Protein AF-A0A1B8ZFY4-F1 (afdb_monomer)

Solvent-accessible surface area (backbone atoms only — not comparable to full-atom values): 7728 Å² total; per-residue (Å²): 136,55,73,70,54,49,54,51,50,51,56,47,41,45,71,70,37,68,61,52,30,51,48,49,49,54,15,51,53,22,46,51,45,28,54,53,43,53,55,56,58,74,64,68,66,96,61,55,74,69,54,48,52,45,59,67,27,48,39,36,20,23,42,24,27,17,48,23,38,47,42,40,72,41,37,44,70,77,67,74,48,94,69,56,70,67,59,38,46,55,48,16,40,51,53,33,50,53,50,51,51,50,47,45,54,52,40,33,79,73,7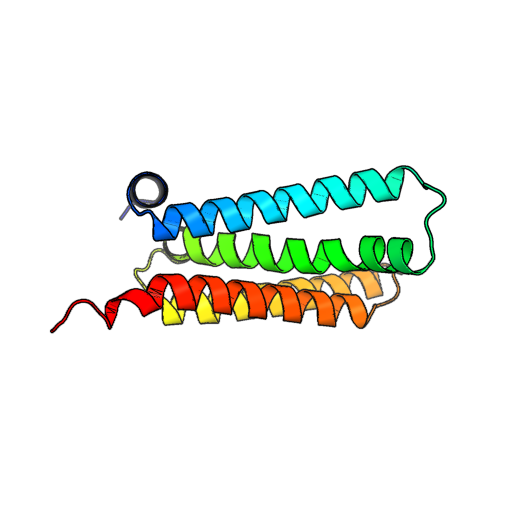3,42,83,76,55,70,60,38,55,50,26,24,51,50,18,34,51,53,46,50,49,53,54,48,54,65,67,53,67,76,72,80,82,80,127

Nearest PDB structures (foldseek):
  6w2y-assembly1_A  TM=4.203E-01  e=3.075E+00  Homo sapiens
  6h2f-assembly1_A  TM=3.129E-01  e=9.202E+00  Aeromonas hydrophila subsp. hydrophila AL09-71
  1i4d-assembly1_A  TM=1.869E-01  e=7.925E+00  Homo sapiens

Structure (mmCIF, N/CA/C/O backbone):
data_AF-A0A1B8ZFY4-F1
#
_entry.id   AF-A0A1B8ZFY4-F1
#
loop_
_atom_site.group_PDB
_atom_site.id
_atom_site.type_symbol
_atom_site.label_atom_id
_atom_site.label_alt_id
_atom_site.label_comp_id
_atom_site.label_asym_id
_atom_site.label_entity_id
_atom_site.label_seq_id
_atom_site.pdbx_PDB_ins_code
_atom_site.Cartn_x
_atom_site.Cartn_y
_atom_site.Cartn_z
_atom_site.occupancy
_atom_site.B_iso_or_equiv
_atom_site.auth_seq_id
_atom_site.auth_comp_id
_atom_site.auth_asym_id
_atom_site.auth_atom_id
_atom_site.pdbx_PDB_model_num
ATOM 1 N N . MET A 1 1 ? -25.325 -6.465 12.968 1.00 73.56 1 MET A N 1
ATOM 2 C CA . MET A 1 1 ? -25.014 -5.073 12.590 1.00 73.56 1 MET A CA 1
ATOM 3 C C . MET A 1 1 ? -25.312 -4.902 11.110 1.00 73.56 1 MET A C 1
ATOM 5 O O . MET A 1 1 ? -24.892 -5.738 10.313 1.00 73.56 1 MET A O 1
ATOM 9 N N . THR A 1 2 ? -26.095 -3.894 10.744 1.00 88.19 2 THR A N 1
ATOM 10 C CA . THR A 1 2 ? -26.447 -3.627 9.343 1.00 88.19 2 THR A CA 1
ATOM 11 C C . THR A 1 2 ? -25.284 -2.946 8.608 1.00 88.19 2 THR A C 1
ATOM 13 O O . THR A 1 2 ? -24.426 -2.310 9.219 1.00 88.19 2 THR A O 1
ATOM 16 N N . PHE A 1 3 ? -25.235 -3.049 7.276 1.00 88.25 3 PHE A N 1
ATOM 17 C CA . PHE A 1 3 ? -24.193 -2.397 6.463 1.00 88.25 3 PHE A CA 1
ATOM 18 C C . PHE A 1 3 ? -24.117 -0.878 6.713 1.00 88.25 3 PHE A C 1
ATOM 20 O O . PHE A 1 3 ? -23.033 -0.297 6.786 1.00 88.25 3 PHE A O 1
ATOM 27 N N . ASN A 1 4 ? -25.276 -0.237 6.887 1.00 91.31 4 ASN A N 1
ATOM 28 C CA . ASN A 1 4 ? -25.371 1.200 7.127 1.00 91.31 4 ASN A CA 1
ATOM 29 C C . ASN A 1 4 ? -24.832 1.607 8.506 1.00 91.31 4 ASN A C 1
ATOM 31 O O . ASN A 1 4 ? -24.268 2.694 8.625 1.00 91.31 4 ASN A O 1
ATOM 35 N N . GLU A 1 5 ? -24.972 0.753 9.522 1.00 90.88 5 GLU A N 1
ATOM 36 C CA . GLU A 1 5 ? -24.370 0.965 10.846 1.00 90.88 5 GLU A CA 1
ATOM 37 C C . GLU A 1 5 ? -22.842 0.906 10.769 1.00 90.88 5 GLU A C 1
ATOM 39 O O . GLU A 1 5 ? -22.190 1.875 11.151 1.00 90.88 5 GLU A O 1
ATOM 44 N N . ILE A 1 6 ? -22.277 -0.152 10.169 1.00 90.06 6 ILE A N 1
ATOM 45 C CA . ILE A 1 6 ? -20.816 -0.317 10.025 1.00 90.06 6 ILE A CA 1
ATOM 46 C C . ILE A 1 6 ? -20.213 0.862 9.252 1.00 90.06 6 ILE A C 1
ATOM 48 O O . ILE A 1 6 ? -19.180 1.418 9.619 1.00 90.06 6 ILE A O 1
ATOM 52 N N . LYS A 1 7 ? -20.882 1.298 8.178 1.00 91.50 7 LYS A N 1
ATOM 53 C CA . LYS A 1 7 ? -20.446 2.456 7.388 1.00 91.50 7 LYS A CA 1
ATOM 54 C C . LYS A 1 7 ? -20.420 3.747 8.212 1.00 91.50 7 LYS A C 1
ATOM 56 O O . LYS A 1 7 ? -19.525 4.569 8.017 1.00 91.50 7 LYS A O 1
ATOM 61 N N . LYS A 1 8 ? -21.408 3.962 9.089 1.00 92.75 8 LYS A N 1
ATOM 62 C CA . LYS A 1 8 ? -21.444 5.131 9.984 1.00 92.75 8 LYS A CA 1
ATOM 63 C C . LYS A 1 8 ? -20.337 5.056 11.033 1.00 92.75 8 LYS A C 1
ATOM 65 O O . LYS A 1 8 ? -19.692 6.070 11.274 1.00 92.75 8 LYS A O 1
ATOM 70 N N . GLU A 1 9 ? -20.095 3.874 11.588 1.00 91.81 9 GLU A N 1
ATOM 71 C CA . GLU A 1 9 ? -19.035 3.622 12.566 1.00 91.81 9 GLU A CA 1
ATOM 72 C C . GLU A 1 9 ? -17.649 3.928 11.986 1.00 91.81 9 GLU A C 1
ATOM 74 O O . GLU A 1 9 ? -16.944 4.771 12.526 1.00 91.81 9 GLU A O 1
ATOM 79 N N . ILE A 1 10 ? -17.307 3.375 10.817 1.00 91.56 10 ILE A N 1
ATOM 80 C CA . ILE A 1 10 ? -16.015 3.637 10.155 1.00 91.56 10 ILE A CA 1
ATOM 81 C C . ILE A 1 10 ? -15.841 5.132 9.847 1.00 91.56 10 ILE A C 1
ATOM 83 O O . ILE A 1 10 ? -14.771 5.701 10.050 1.00 91.56 10 ILE A O 1
ATOM 87 N N . LYS A 1 11 ? -16.899 5.808 9.377 1.00 93.00 11 LYS A N 1
ATOM 88 C CA . LYS A 1 11 ? -16.858 7.263 9.149 1.00 93.00 11 LYS A CA 1
ATOM 89 C C . LYS A 1 11 ? -16.600 8.042 10.436 1.00 93.00 11 LYS A C 1
ATOM 91 O O . LYS A 1 11 ? -15.909 9.059 10.395 1.00 93.00 11 LYS A O 1
ATOM 96 N N . LEU A 1 12 ? -17.184 7.598 11.546 1.00 92.94 12 LEU A N 1
ATOM 97 C CA . LEU A 1 12 ? -16.960 8.202 12.848 1.00 92.94 12 LEU A CA 1
ATOM 98 C C . LEU A 1 12 ? -15.514 7.969 13.295 1.00 92.94 12 LEU A C 1
ATOM 100 O O . LEU A 1 12 ? -14.855 8.946 13.627 1.00 92.94 12 LEU A O 1
ATOM 104 N N . GLU A 1 13 ? -14.999 6.740 13.197 1.00 90.88 13 GLU A N 1
ATOM 105 C CA . GLU A 1 13 ? -13.609 6.390 13.528 1.00 90.88 13 GLU A CA 1
ATOM 106 C C . GLU A 1 13 ? -12.595 7.221 12.733 1.00 90.88 13 GLU A C 1
ATOM 108 O O . GLU A 1 13 ? -11.698 7.814 13.322 1.00 90.88 13 GLU A O 1
ATOM 113 N N . ILE A 1 14 ? -12.769 7.357 11.413 1.00 92.19 14 ILE A N 1
ATOM 114 C CA . ILE A 1 14 ? -11.902 8.204 10.571 1.00 92.19 14 ILE A CA 1
ATOM 115 C C . ILE A 1 14 ? -11.931 9.673 11.033 1.00 92.19 14 ILE A C 1
ATOM 117 O O . ILE A 1 14 ? -10.951 10.403 10.874 1.00 92.19 14 ILE A O 1
ATOM 121 N N . LYS A 1 15 ? -13.053 10.142 11.591 1.00 91.75 15 LYS A N 1
ATOM 122 C CA . LYS A 1 15 ? -13.196 11.527 12.056 1.00 91.75 15 LYS A CA 1
ATOM 123 C C . LYS A 1 15 ? -12.601 11.735 13.451 1.00 91.75 15 LYS A C 1
ATOM 125 O O . LYS A 1 15 ? -12.040 12.806 13.696 1.00 91.75 15 LYS A O 1
ATOM 130 N N . THR A 1 16 ? -12.754 10.765 14.350 1.00 92.06 16 THR A N 1
ATOM 131 C CA . THR A 1 16 ? -12.440 10.899 15.780 1.00 92.06 16 THR A CA 1
ATOM 132 C C . THR A 1 16 ? -11.083 10.315 16.162 1.00 92.06 16 THR A C 1
ATOM 134 O O . THR A 1 16 ? -10.362 10.937 16.943 1.00 92.06 16 THR A O 1
ATOM 137 N N . ASP A 1 17 ? -10.695 9.164 15.610 1.00 92.31 17 ASP A N 1
ATOM 138 C CA . ASP A 1 17 ? -9.422 8.512 15.912 1.00 92.31 17 ASP A CA 1
ATOM 139 C C . ASP A 1 17 ? -8.308 9.092 15.031 1.00 92.31 17 ASP A C 1
ATOM 141 O O . ASP A 1 17 ? -8.266 8.901 13.813 1.00 92.31 17 ASP A O 1
ATOM 145 N N . LYS A 1 18 ? -7.360 9.795 15.663 1.00 92.69 18 LYS A N 1
ATOM 146 C CA . LYS A 1 18 ? -6.210 10.411 14.982 1.00 92.69 18 LYS A CA 1
ATOM 147 C C . LYS A 1 18 ? -5.371 9.391 14.201 1.00 92.69 18 LYS A C 1
ATOM 149 O O . LYS A 1 18 ? -4.840 9.743 13.150 1.00 92.69 18 LYS A O 1
ATOM 154 N N . LYS A 1 19 ? -5.265 8.147 14.681 1.00 93.00 19 LYS A N 1
ATOM 155 C CA . LYS A 1 19 ? -4.477 7.078 14.046 1.00 93.00 19 LYS A CA 1
ATOM 156 C C . LYS A 1 19 ? -5.156 6.608 12.771 1.00 93.00 19 LYS A C 1
ATOM 158 O O . LYS A 1 19 ? -4.537 6.608 11.711 1.00 93.00 19 LYS A O 1
ATOM 163 N N . VAL A 1 20 ? -6.446 6.281 12.859 1.00 93.12 20 VAL A N 1
ATOM 164 C CA . VAL A 1 20 ? -7.249 5.862 11.699 1.00 93.12 20 VAL A CA 1
ATOM 165 C C . VAL A 1 20 ? -7.332 6.993 10.673 1.00 93.12 20 VAL A C 1
ATOM 167 O O . VAL A 1 20 ? -7.192 6.747 9.479 1.00 93.12 20 VAL A O 1
ATOM 170 N N . LYS A 1 21 ? -7.458 8.245 11.127 1.00 94.38 21 LYS A N 1
ATOM 171 C CA . LYS A 1 21 ? -7.424 9.439 10.274 1.00 94.38 21 LYS A CA 1
ATOM 172 C C . LYS A 1 21 ? -6.100 9.595 9.520 1.00 94.38 21 LYS A C 1
ATOM 174 O O . LYS A 1 21 ? -6.115 9.859 8.320 1.00 94.38 21 LYS A O 1
ATOM 179 N N . ALA A 1 22 ? -4.963 9.424 10.198 1.00 95.44 22 ALA A N 1
ATOM 180 C CA . ALA A 1 22 ? -3.643 9.489 9.568 1.00 95.44 22 ALA A CA 1
ATOM 181 C C . ALA A 1 22 ? -3.458 8.374 8.528 1.00 95.44 22 ALA A C 1
ATOM 183 O O . ALA A 1 22 ? -3.032 8.643 7.407 1.00 95.44 22 ALA A O 1
ATOM 184 N N . ILE A 1 23 ? -3.857 7.145 8.870 1.00 96.00 23 ILE A N 1
ATOM 185 C CA . ILE A 1 23 ? -3.850 5.996 7.954 1.00 96.00 23 ILE A CA 1
ATOM 186 C C . ILE A 1 23 ? -4.729 6.277 6.735 1.00 96.00 23 ILE A C 1
ATOM 188 O O . ILE A 1 23 ? -4.297 6.069 5.607 1.00 96.00 23 ILE A O 1
ATOM 192 N N . TRP A 1 24 ? -5.929 6.816 6.942 1.00 95.94 24 TRP A N 1
ATOM 193 C CA . TRP A 1 24 ? -6.842 7.169 5.862 1.00 95.94 24 TRP A CA 1
ATOM 194 C C . TRP A 1 24 ? -6.241 8.193 4.894 1.00 95.94 24 TRP A C 1
ATOM 196 O O . TRP A 1 24 ? -6.272 7.981 3.682 1.00 95.94 24 TRP A O 1
ATOM 206 N N . TYR A 1 25 ? -5.647 9.277 5.403 1.00 95.81 25 TYR A N 1
ATOM 207 C CA . TYR A 1 25 ? -4.999 10.270 4.542 1.00 95.81 25 TYR A CA 1
ATOM 208 C C . TYR A 1 25 ? -3.756 9.732 3.839 1.00 95.81 25 TYR A C 1
ATOM 210 O O . TYR A 1 25 ? -3.529 10.094 2.689 1.00 95.81 25 TYR A O 1
ATOM 218 N N . TRP A 1 26 ? -2.997 8.840 4.481 1.00 96.25 26 TRP A N 1
ATOM 219 C CA . TRP A 1 26 ? -1.879 8.137 3.851 1.00 96.25 26 TRP A CA 1
ATOM 220 C C . TRP A 1 26 ? -2.335 7.331 2.625 1.00 96.25 26 TRP A C 1
ATOM 222 O O . TRP A 1 26 ? -1.749 7.442 1.544 1.00 96.25 26 TRP A O 1
ATOM 232 N N . GLY A 1 27 ? -3.441 6.591 2.752 1.00 96.00 27 GLY A N 1
ATOM 233 C CA . GLY A 1 27 ? -4.042 5.872 1.627 1.00 96.00 27 GLY A CA 1
ATOM 234 C C . GLY A 1 27 ? -4.597 6.803 0.551 1.00 96.00 27 GLY A C 1
ATOM 235 O O . GLY A 1 27 ? -4.353 6.580 -0.633 1.00 96.00 27 GLY A O 1
ATOM 236 N N . LEU A 1 28 ? -5.298 7.872 0.945 1.00 95.88 28 LEU A N 1
ATOM 237 C CA . LEU A 1 28 ? -5.878 8.837 0.009 1.00 95.88 28 LEU A CA 1
ATOM 238 C C . LEU A 1 28 ? -4.798 9.549 -0.815 1.00 95.88 28 LEU A C 1
ATOM 240 O O . LEU A 1 28 ? -4.907 9.614 -2.037 1.00 95.88 28 LEU A O 1
ATOM 244 N N . PHE A 1 29 ? -3.746 10.037 -0.153 1.00 96.38 29 PHE A N 1
ATOM 245 C CA . PHE A 1 29 ? -2.582 10.634 -0.806 1.00 96.38 29 PHE A CA 1
ATOM 246 C C . PHE A 1 29 ? -1.965 9.666 -1.815 1.00 96.38 29 PHE A C 1
ATOM 248 O O . PHE A 1 29 ? -1.684 10.048 -2.948 1.00 96.38 29 PHE A O 1
ATOM 255 N N . SER A 1 30 ? -1.838 8.394 -1.437 1.00 96.00 30 SER A N 1
ATOM 256 C CA . SER A 1 30 ? -1.244 7.381 -2.303 1.00 96.00 30 SER A CA 1
ATOM 257 C C . SER A 1 30 ? -2.098 7.083 -3.532 1.00 96.00 30 SER A C 1
ATOM 259 O O . SER A 1 30 ? -1.582 7.078 -4.645 1.00 96.00 30 SER A O 1
ATOM 261 N N . MET A 1 31 ? -3.416 6.936 -3.373 1.00 95.00 31 MET A N 1
ATOM 262 C CA . MET A 1 31 ? -4.321 6.740 -4.512 1.00 95.00 31 MET A CA 1
ATOM 263 C C . MET A 1 31 ? -4.299 7.933 -5.470 1.00 95.00 31 MET A C 1
ATOM 265 O O . MET A 1 31 ? -4.257 7.742 -6.682 1.00 95.00 31 MET A O 1
ATOM 269 N N . ILE A 1 32 ? -4.274 9.162 -4.943 1.00 95.31 32 ILE A N 1
ATOM 270 C CA . ILE A 1 32 ? -4.117 10.376 -5.757 1.00 95.31 32 ILE A CA 1
ATOM 271 C C . ILE A 1 32 ? -2.770 10.354 -6.496 1.00 95.31 32 ILE A C 1
ATOM 273 O O . ILE A 1 32 ? -2.723 10.661 -7.688 1.00 95.31 32 ILE A O 1
ATOM 277 N N . GLY A 1 33 ? -1.698 9.930 -5.821 1.00 93.38 33 GLY A N 1
ATOM 278 C CA . GLY A 1 33 ? -0.366 9.760 -6.403 1.00 93.38 33 GLY A CA 1
ATOM 279 C C . GLY A 1 33 ? -0.363 8.867 -7.645 1.00 93.38 33 GLY A C 1
ATOM 280 O O . GLY A 1 33 ? 0.230 9.245 -8.654 1.00 93.38 33 GLY A O 1
ATOM 281 N N . VAL A 1 34 ? -1.099 7.747 -7.631 1.00 93.25 34 VAL A N 1
ATOM 282 C CA . VAL A 1 34 ? -1.244 6.868 -8.810 1.00 93.25 34 VAL A CA 1
ATOM 283 C C . VAL A 1 34 ? -1.786 7.637 -10.018 1.00 93.25 34 VAL A C 1
ATOM 285 O O . VAL A 1 34 ? -1.229 7.543 -11.113 1.00 93.25 34 VAL A O 1
ATOM 288 N N . PHE A 1 35 ? -2.862 8.410 -9.837 1.00 91.56 35 PHE A N 1
ATOM 289 C CA . PHE A 1 35 ? -3.482 9.165 -10.932 1.00 91.56 35 PHE A CA 1
ATOM 290 C C . PHE A 1 35 ? -2.580 10.284 -11.445 1.00 91.56 35 PHE A C 1
ATOM 292 O O . PHE A 1 35 ? -2.449 10.449 -12.657 1.00 91.56 35 PHE A O 1
ATOM 299 N N . ILE A 1 36 ? -1.932 11.021 -10.538 1.00 90.62 36 ILE A N 1
ATOM 300 C CA . ILE A 1 36 ? -1.008 12.100 -10.903 1.00 90.62 36 ILE A CA 1
ATOM 301 C C . ILE A 1 36 ? 0.151 11.542 -11.733 1.00 90.62 36 ILE A C 1
ATOM 303 O O . ILE A 1 36 ? 0.436 12.072 -12.803 1.00 90.62 36 ILE A O 1
ATOM 307 N N . LEU A 1 37 ? 0.778 10.448 -11.295 1.00 88.88 37 LEU A N 1
ATOM 308 C CA . LEU A 1 37 ? 1.906 9.848 -12.010 1.00 88.88 37 LEU A CA 1
ATOM 309 C C . LEU A 1 37 ? 1.507 9.312 -13.386 1.00 88.88 37 LEU A C 1
ATOM 311 O O . LEU A 1 37 ? 2.207 9.561 -14.365 1.00 88.88 37 LEU A O 1
ATOM 315 N N . LYS A 1 38 ? 0.353 8.642 -13.492 1.00 86.88 38 LYS A N 1
ATOM 316 C CA . LYS A 1 38 ? -0.162 8.184 -14.791 1.00 86.88 38 LYS A CA 1
ATOM 317 C C . LYS A 1 38 ? -0.467 9.351 -15.731 1.00 86.88 38 LYS A C 1
ATOM 319 O O . LYS A 1 38 ? -0.187 9.259 -16.924 1.00 86.88 38 LYS A O 1
ATOM 324 N N . TRP A 1 39 ? -0.998 10.455 -15.208 1.00 87.25 39 TRP A N 1
ATOM 325 C CA . TRP A 1 39 ? -1.279 11.644 -16.010 1.00 87.25 39 TRP A CA 1
ATOM 326 C C . TRP A 1 39 ? -0.004 12.346 -16.489 1.00 87.25 39 TRP A C 1
ATOM 328 O O . TRP A 1 39 ? 0.072 12.759 -17.644 1.00 87.25 39 TRP A O 1
ATOM 338 N N . ILE A 1 40 ? 1.009 12.443 -15.627 1.00 84.50 40 ILE A N 1
ATOM 339 C CA . ILE A 1 40 ? 2.339 12.966 -15.964 1.00 84.50 40 ILE A CA 1
ATOM 340 C C . ILE A 1 40 ? 2.978 12.118 -17.073 1.00 84.50 40 ILE A C 1
ATOM 342 O O . ILE A 1 40 ? 3.426 12.676 -18.074 1.00 84.50 40 ILE A O 1
ATOM 346 N N . ARG A 1 41 ? 2.939 10.785 -16.948 1.00 80.94 41 ARG A N 1
ATOM 347 C CA . ARG A 1 41 ? 3.487 9.850 -17.944 1.00 80.94 41 ARG A CA 1
ATOM 348 C C . ARG A 1 41 ? 2.813 9.983 -19.312 1.00 80.94 41 ARG A C 1
ATOM 350 O O . ARG A 1 41 ? 3.485 9.960 -20.339 1.00 80.94 41 ARG A O 1
ATOM 357 N N . ALA A 1 42 ? 1.496 10.190 -19.334 1.00 82.00 42 ALA A N 1
ATOM 358 C CA . ALA A 1 42 ? 0.735 10.386 -20.570 1.00 82.00 42 ALA A CA 1
ATOM 359 C C . ALA A 1 42 ? 1.131 11.654 -21.351 1.00 82.00 42 ALA A C 1
ATOM 361 O O . ALA A 1 42 ? 0.805 11.769 -22.528 1.00 82.00 42 ALA A O 1
ATOM 362 N N . LYS A 1 43 ? 1.835 12.609 -20.727 1.00 82.25 43 LYS A N 1
ATOM 363 C CA . LYS A 1 43 ? 2.321 13.820 -21.405 1.00 82.25 43 LYS A CA 1
ATOM 364 C C . LYS A 1 43 ? 3.652 13.631 -22.143 1.00 82.25 43 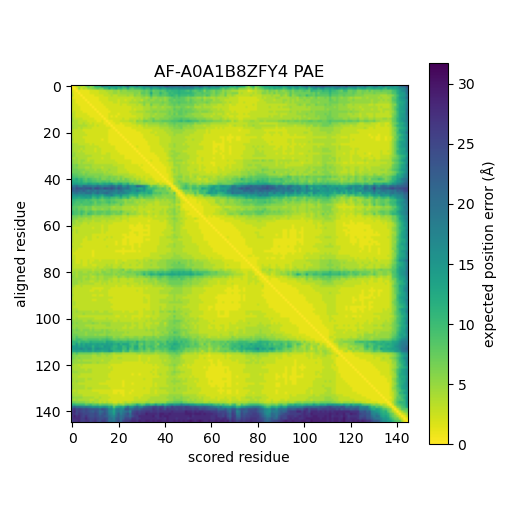LYS A C 1
ATOM 366 O O . LYS A 1 43 ? 4.132 14.608 -22.705 1.00 82.25 43 LYS A O 1
ATOM 371 N N . HIS A 1 44 ? 4.236 12.424 -22.141 1.00 69.12 44 HIS A N 1
ATOM 372 C CA . HIS A 1 44 ? 5.475 12.081 -22.861 1.00 69.12 44 HIS A CA 1
ATOM 373 C C . HIS A 1 44 ? 6.587 13.132 -22.707 1.00 69.12 44 HIS A C 1
ATOM 375 O O . HIS A 1 44 ? 7.207 13.560 -23.678 1.00 69.12 44 HIS A O 1
ATOM 381 N N . MET A 1 45 ? 6.813 13.594 -21.475 1.00 71.44 45 MET A N 1
ATOM 382 C CA . MET A 1 45 ? 7.877 14.558 -21.206 1.00 71.44 45 MET A CA 1
ATOM 383 C C . MET A 1 45 ? 9.243 13.912 -21.468 1.00 71.44 45 MET A C 1
ATOM 385 O O . MET A 1 45 ? 9.442 12.743 -21.148 1.00 71.44 45 MET A O 1
ATOM 389 N N . HIS A 1 46 ? 10.188 14.671 -22.030 1.00 73.25 46 HIS A N 1
ATOM 390 C CA . HIS A 1 46 ? 11.580 14.237 -22.161 1.00 73.25 46 HIS A CA 1
ATOM 391 C C . HIS A 1 46 ? 12.219 14.170 -20.771 1.00 73.25 46 HIS A C 1
ATOM 393 O O . HIS A 1 46 ? 12.702 15.169 -20.240 1.00 73.25 46 HIS A O 1
ATOM 399 N N . LEU A 1 47 ? 12.141 12.996 -20.160 1.00 77.06 47 LEU A N 1
ATOM 400 C CA . LEU A 1 47 ? 12.638 12.717 -18.821 1.00 77.06 47 LEU A CA 1
ATOM 401 C C . LEU A 1 47 ? 14.016 12.064 -18.902 1.00 77.06 47 LEU A C 1
ATOM 403 O O . LEU A 1 47 ? 14.366 11.448 -19.908 1.00 77.06 47 LEU A O 1
ATOM 407 N N . SER A 1 48 ? 14.799 12.190 -17.832 1.00 84.31 48 SER A N 1
ATOM 408 C CA . SER A 1 48 ? 16.006 11.373 -17.696 1.00 84.31 48 SER A CA 1
ATOM 409 C C . SER A 1 48 ? 15.637 9.898 -17.505 1.00 84.31 48 SER A C 1
ATOM 411 O O . SER A 1 48 ? 14.548 9.586 -17.024 1.00 84.31 48 SER A O 1
ATOM 413 N N . GLU A 1 49 ? 16.559 8.984 -17.814 1.00 84.25 49 GLU A N 1
ATOM 414 C CA . GLU A 1 49 ? 16.339 7.533 -17.672 1.00 84.25 49 GLU A CA 1
ATOM 415 C C . GLU A 1 49 ? 15.850 7.146 -16.264 1.00 84.25 49 GLU A C 1
ATOM 417 O O . GLU A 1 49 ? 14.916 6.362 -16.107 1.00 84.25 49 GLU A O 1
ATOM 422 N N . ALA A 1 50 ? 16.417 7.764 -15.222 1.00 86.31 50 ALA A N 1
ATOM 423 C CA . ALA A 1 50 ? 16.001 7.531 -13.841 1.00 86.31 50 ALA A CA 1
ATOM 424 C C . ALA A 1 50 ? 14.566 8.011 -13.561 1.00 86.31 50 ALA A C 1
ATOM 426 O O . ALA A 1 50 ? 13.827 7.375 -12.810 1.00 86.31 50 ALA A O 1
ATOM 427 N N . GLN A 1 51 ? 14.157 9.138 -14.144 1.00 84.94 51 GLN A N 1
ATOM 428 C CA . GLN A 1 51 ? 12.805 9.668 -13.977 1.00 84.94 51 GLN A CA 1
ATOM 429 C C . GLN A 1 51 ? 11.770 8.832 -14.732 1.00 84.94 51 GLN A C 1
ATOM 431 O O . GLN A 1 51 ? 10.675 8.638 -14.209 1.00 84.94 51 GLN A O 1
ATOM 436 N N . ASP A 1 52 ? 12.115 8.325 -15.915 1.00 84.00 52 ASP A N 1
ATOM 437 C CA . ASP A 1 52 ? 11.246 7.434 -16.686 1.00 84.00 52 ASP A CA 1
ATOM 438 C C . ASP A 1 52 ? 11.042 6.098 -15.954 1.00 84.00 52 ASP A C 1
ATOM 440 O O . ASP A 1 52 ? 9.907 5.668 -15.740 1.00 84.00 52 ASP A O 1
ATOM 444 N N . PHE A 1 53 ? 12.122 5.520 -15.414 1.00 86.25 53 PHE A N 1
ATOM 445 C CA . PHE A 1 53 ? 12.060 4.332 -14.558 1.00 86.25 53 PHE A CA 1
ATOM 446 C C . PHE A 1 53 ? 11.155 4.533 -13.331 1.00 86.25 53 PHE A C 1
ATOM 448 O O . PHE A 1 53 ? 10.279 3.715 -13.034 1.00 86.25 53 PHE A O 1
ATOM 455 N N . LEU A 1 54 ?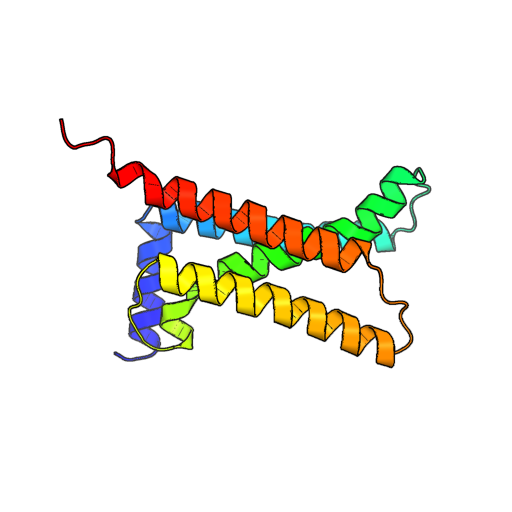 11.333 5.648 -12.615 1.00 86.75 54 LEU A N 1
ATOM 456 C CA . LEU A 1 54 ? 10.526 5.978 -11.442 1.00 86.75 54 LEU A CA 1
ATOM 457 C C . LEU A 1 54 ? 9.053 6.200 -11.823 1.00 86.75 54 LEU A C 1
ATOM 459 O O . LEU A 1 54 ? 8.159 5.688 -11.155 1.00 86.75 54 LEU A O 1
ATOM 463 N N . GLN A 1 55 ? 8.760 6.900 -12.919 1.00 85.75 55 GLN A N 1
ATOM 464 C CA . GLN A 1 55 ? 7.378 7.064 -13.388 1.00 85.75 55 GLN A CA 1
ATOM 465 C C . GLN A 1 55 ? 6.741 5.757 -13.866 1.00 85.75 55 GLN A C 1
ATOM 467 O O . GLN A 1 55 ? 5.517 5.615 -13.782 1.00 85.75 55 GLN A O 1
ATOM 472 N N . GLY A 1 56 ? 7.552 4.812 -14.343 1.00 84.81 56 GLY A N 1
ATOM 473 C CA . GLY A 1 56 ? 7.127 3.461 -14.680 1.00 84.81 56 GLY A CA 1
ATOM 474 C C . GLY A 1 56 ? 6.647 2.681 -13.461 1.00 84.81 56 GLY A C 1
ATOM 475 O O . GLY A 1 56 ? 5.551 2.129 -13.494 1.00 84.81 56 GLY A O 1
ATOM 476 N N . THR A 1 57 ? 7.423 2.730 -12.375 1.00 89.81 57 THR A N 1
ATOM 477 C CA . THR A 1 57 ? 7.335 1.768 -11.263 1.00 89.81 57 THR A CA 1
ATOM 478 C C . THR A 1 57 ? 6.677 2.328 -9.988 1.00 89.81 57 THR A C 1
ATOM 480 O O . THR A 1 57 ? 5.997 1.601 -9.257 1.00 89.81 57 THR A O 1
ATOM 483 N N . LEU A 1 58 ? 6.776 3.641 -9.712 1.00 92.44 58 LEU A N 1
ATOM 484 C CA . LEU A 1 58 ? 6.104 4.263 -8.555 1.00 92.44 58 LEU A CA 1
ATOM 485 C C . LEU A 1 58 ? 4.575 4.106 -8.534 1.00 92.44 58 LEU A C 1
ATOM 487 O O . LEU A 1 58 ? 4.027 4.026 -7.429 1.00 92.44 58 LEU A O 1
ATOM 491 N N . PRO A 1 59 ? 3.843 4.072 -9.665 1.00 93.56 59 PRO A N 1
ATOM 492 C CA . PRO A 1 59 ? 2.408 3.820 -9.626 1.00 93.56 59 PRO A CA 1
ATOM 493 C C . PRO A 1 59 ? 2.050 2.532 -8.873 1.00 93.56 59 PRO A C 1
ATOM 495 O O . PRO A 1 59 ? 1.070 2.537 -8.131 1.00 93.56 59 PRO A O 1
ATOM 498 N N . ASN A 1 60 ? 2.862 1.476 -8.983 1.00 94.12 60 ASN A N 1
ATOM 499 C CA . ASN A 1 60 ? 2.641 0.215 -8.273 1.00 94.12 60 ASN A CA 1
ATOM 500 C C . ASN A 1 60 ? 2.932 0.325 -6.771 1.00 94.12 60 ASN A C 1
ATOM 502 O O . ASN A 1 60 ? 2.147 -0.158 -5.952 1.00 94.12 60 ASN A O 1
ATOM 506 N N . PHE A 1 61 ? 3.967 1.075 -6.382 1.00 96.31 61 PHE A N 1
ATOM 507 C CA . PHE A 1 61 ? 4.218 1.421 -4.978 1.00 96.31 61 PHE A CA 1
ATOM 508 C C . PHE A 1 61 ? 3.024 2.154 -4.337 1.00 96.31 61 PHE A C 1
ATOM 510 O O . PHE A 1 61 ? 2.554 1.806 -3.244 1.00 96.31 61 PHE A O 1
ATOM 517 N N . PHE A 1 62 ? 2.510 3.175 -5.025 1.00 96.94 62 PHE A N 1
ATOM 518 C CA . PHE A 1 62 ? 1.384 3.972 -4.547 1.00 96.94 62 PHE A CA 1
ATOM 519 C C . PHE A 1 62 ? 0.067 3.189 -4.554 1.00 96.94 62 PHE A C 1
ATOM 521 O O . PHE A 1 62 ? -0.718 3.314 -3.611 1.00 96.94 62 PHE A O 1
ATOM 528 N N . ALA A 1 63 ? -0.160 2.342 -5.562 1.00 96.44 63 ALA A N 1
ATOM 529 C CA . ALA A 1 63 ? -1.321 1.458 -5.618 1.00 96.44 63 ALA A CA 1
ATOM 530 C C . ALA A 1 63 ? -1.304 0.453 -4.461 1.00 96.44 63 ALA A C 1
ATOM 532 O O . ALA A 1 63 ? -2.303 0.328 -3.751 1.00 96.44 63 ALA A O 1
ATOM 533 N N . ALA A 1 64 ? -0.160 -0.189 -4.204 1.00 97.44 64 ALA A N 1
ATOM 534 C CA . ALA A 1 64 ? 0.013 -1.097 -3.074 1.00 97.44 64 ALA A CA 1
ATOM 535 C C . ALA A 1 64 ? -0.292 -0.398 -1.743 1.00 97.44 64 ALA A C 1
ATOM 537 O O . ALA A 1 64 ? -1.037 -0.911 -0.910 1.00 97.44 64 ALA A O 1
ATOM 538 N N . THR A 1 65 ? 0.201 0.823 -1.561 1.00 97.62 65 THR A N 1
ATOM 539 C CA . THR A 1 65 ? -0.082 1.609 -0.357 1.00 97.62 65 THR A CA 1
ATOM 540 C C . THR A 1 65 ? -1.572 1.941 -0.212 1.00 97.62 65 THR A C 1
ATOM 542 O O . THR A 1 65 ? -2.178 1.683 0.832 1.00 97.62 65 THR A O 1
ATOM 545 N N . GLY A 1 66 ? -2.188 2.492 -1.260 1.00 97.19 66 GLY A N 1
ATOM 546 C CA . GLY A 1 66 ? -3.584 2.926 -1.237 1.00 97.19 66 GLY A CA 1
ATOM 547 C C . GLY A 1 66 ? -4.578 1.776 -1.065 1.00 97.19 66 GLY A C 1
ATOM 548 O O . GLY A 1 66 ? -5.517 1.880 -0.267 1.00 97.19 66 GLY A O 1
ATOM 549 N N . ILE A 1 67 ? -4.351 0.655 -1.755 1.00 97.19 67 ILE A N 1
ATOM 550 C CA . ILE A 1 67 ? -5.182 -0.550 -1.643 1.00 97.19 67 ILE A CA 1
ATOM 551 C C . ILE A 1 67 ? -5.014 -1.174 -0.256 1.00 97.19 67 ILE A C 1
ATOM 553 O O . ILE A 1 67 ? -6.020 -1.438 0.403 1.00 97.19 67 ILE A O 1
ATOM 557 N N . CYS A 1 68 ? -3.781 -1.322 0.241 1.00 97.81 68 CYS A N 1
ATOM 558 C CA . CYS A 1 68 ? -3.524 -1.895 1.565 1.00 97.81 68 CYS A CA 1
ATOM 559 C C . CYS A 1 68 ? -4.233 -1.105 2.672 1.00 97.81 68 CYS A C 1
ATOM 561 O O . CYS A 1 68 ? -4.949 -1.685 3.491 1.00 97.81 68 CYS A O 1
ATOM 563 N N . VAL A 1 69 ? -4.126 0.228 2.650 1.00 97.44 69 VAL A N 1
ATOM 564 C CA . VAL A 1 69 ? -4.862 1.100 3.577 1.00 97.44 69 VAL A CA 1
ATOM 565 C C . VAL A 1 69 ? -6.372 0.920 3.444 1.00 97.44 69 VAL A C 1
ATOM 567 O O . VAL A 1 69 ? -7.069 0.815 4.453 1.00 97.44 69 VAL A O 1
ATOM 570 N N . SER A 1 70 ? -6.890 0.885 2.217 1.00 96.38 70 SER A N 1
ATOM 571 C CA . SER A 1 70 ? -8.329 0.773 1.974 1.00 96.38 70 SER A CA 1
ATOM 572 C C . SER A 1 70 ? -8.885 -0.536 2.533 1.00 96.38 70 SER A C 1
ATOM 574 O O . SER A 1 70 ? -9.892 -0.522 3.240 1.00 96.38 70 SER A O 1
ATOM 576 N N . ILE A 1 71 ? -8.203 -1.658 2.291 1.00 96.94 71 ILE A N 1
ATOM 577 C CA . ILE A 1 71 ? -8.590 -2.960 2.843 1.00 96.94 71 ILE A CA 1
ATOM 578 C C . ILE A 1 71 ? -8.475 -2.961 4.369 1.00 96.94 71 ILE A C 1
ATOM 580 O O . ILE A 1 71 ? -9.366 -3.485 5.037 1.00 96.94 71 ILE A O 1
ATOM 584 N N . PHE A 1 72 ? -7.450 -2.320 4.937 1.00 96.62 72 PHE A N 1
ATOM 585 C CA . PHE A 1 72 ? -7.270 -2.235 6.385 1.00 96.62 72 PHE A CA 1
ATOM 586 C C . PHE A 1 72 ? -8.403 -1.458 7.068 1.00 96.62 72 PHE A C 1
ATOM 588 O O . PHE A 1 72 ? -9.009 -1.951 8.024 1.00 96.62 72 PHE A O 1
ATOM 595 N N . VAL A 1 73 ? -8.720 -0.262 6.560 1.00 95.31 73 VAL A N 1
ATOM 596 C CA . VAL A 1 73 ? -9.760 0.625 7.107 1.00 95.31 73 VAL A CA 1
ATOM 597 C C . VAL A 1 73 ? -11.153 0.029 6.902 1.00 95.31 73 VAL A C 1
ATOM 599 O O . VAL A 1 73 ? -11.966 0.013 7.825 1.00 95.31 73 VAL A O 1
ATOM 602 N N . PHE A 1 74 ? -11.434 -0.520 5.717 1.00 95.00 74 PHE A N 1
ATOM 603 C CA . PHE A 1 74 ? -12.747 -1.080 5.393 1.00 95.00 74 PHE A CA 1
ATOM 604 C C . PHE A 1 74 ? -12.887 -2.573 5.707 1.00 95.00 74 PHE A C 1
ATOM 606 O O . PHE A 1 74 ? -13.920 -3.158 5.388 1.00 95.00 74 PHE A O 1
ATOM 613 N N . TYR A 1 75 ? -11.926 -3.196 6.394 1.00 95.50 75 TYR A N 1
ATOM 614 C CA . TYR A 1 75 ? -11.970 -4.623 6.732 1.00 95.50 75 TYR A CA 1
ATOM 615 C C . TYR A 1 75 ? -13.290 -5.033 7.402 1.00 95.50 75 TYR A C 1
ATOM 617 O O . TYR A 1 75 ? -13.919 -6.019 7.014 1.00 95.50 75 TYR A O 1
ATOM 625 N N . LYS A 1 76 ? -13.746 -4.243 8.388 1.00 92.00 76 LYS A N 1
ATOM 626 C CA . LYS A 1 76 ? -15.008 -4.490 9.105 1.00 92.00 76 LYS A CA 1
ATOM 627 C C . LYS A 1 76 ? -16.214 -4.421 8.166 1.00 92.00 76 LYS A C 1
ATOM 629 O O . LYS A 1 76 ? -17.153 -5.191 8.326 1.00 92.00 76 LYS A O 1
ATOM 634 N N . LEU A 1 77 ? -16.180 -3.541 7.166 1.00 92.44 77 LEU A N 1
ATOM 635 C CA . LEU A 1 77 ? -17.239 -3.421 6.163 1.00 92.44 77 LEU A CA 1
ATOM 636 C C . LEU A 1 77 ? -17.276 -4.636 5.227 1.00 92.44 77 LEU A C 1
ATOM 638 O O . LEU A 1 77 ? -18.359 -5.131 4.924 1.00 92.44 77 LEU A O 1
ATOM 642 N N . LEU A 1 78 ? -16.104 -5.119 4.804 1.00 91.81 78 LEU A N 1
ATOM 643 C CA . LEU A 1 78 ? -15.960 -6.243 3.875 1.00 91.81 78 LEU A CA 1
ATOM 644 C C . LEU A 1 78 ? -16.363 -7.577 4.513 1.00 91.81 78 LEU A C 1
ATOM 646 O O . LEU A 1 78 ? -17.124 -8.339 3.924 1.00 91.81 78 LEU A O 1
ATOM 650 N N . PHE A 1 79 ? -15.890 -7.839 5.733 1.00 91.56 79 PHE A N 1
ATOM 651 C CA . PHE A 1 79 ? -16.058 -9.136 6.397 1.00 91.56 79 PHE A CA 1
ATOM 652 C C . PHE A 1 79 ? -17.113 -9.141 7.505 1.00 91.56 79 PHE A C 1
ATOM 654 O O . PHE A 1 79 ? -17.377 -10.189 8.088 1.00 91.56 79 PHE A O 1
ATOM 661 N N . ARG A 1 80 ? -17.717 -7.983 7.813 1.00 88.31 80 ARG A N 1
ATOM 662 C CA . ARG A 1 80 ? -18.737 -7.814 8.867 1.00 88.31 80 ARG A CA 1
ATOM 663 C C . ARG A 1 80 ? -18.295 -8.349 10.236 1.00 88.31 80 ARG A C 1
ATOM 665 O O . ARG A 1 80 ? -19.121 -8.811 11.017 1.00 88.31 80 ARG A O 1
ATOM 672 N N . THR A 1 81 ? -16.995 -8.283 10.525 1.00 88.19 81 THR A N 1
ATOM 673 C CA . THR A 1 81 ? -16.388 -8.813 11.751 1.00 88.19 81 THR A CA 1
ATOM 674 C C . THR A 1 81 ? -15.410 -7.818 12.363 1.00 88.19 81 THR A C 1
ATOM 676 O O . THR A 1 81 ? -14.653 -7.146 11.656 1.00 88.19 81 THR A O 1
ATOM 679 N N . ASP A 1 82 ? -15.370 -7.791 13.693 1.00 84.56 82 ASP A N 1
ATOM 680 C CA . ASP A 1 82 ? -14.346 -7.088 14.455 1.00 84.56 82 ASP A CA 1
ATOM 681 C C . ASP A 1 82 ? -13.133 -7.999 14.653 1.00 84.56 82 ASP A C 1
ATOM 683 O O . ASP A 1 82 ? -13.160 -8.972 15.400 1.00 84.56 82 ASP A O 1
ATOM 687 N N . ALA A 1 83 ? -12.066 -7.711 13.912 1.00 90.31 83 ALA A N 1
ATOM 688 C CA . ALA A 1 83 ? -10.787 -8.404 14.009 1.00 90.31 83 ALA A CA 1
ATOM 689 C C . ALA A 1 83 ? -9.731 -7.514 14.679 1.00 90.31 83 ALA A C 1
ATOM 691 O O . ALA A 1 83 ? -9.796 -6.284 14.599 1.00 90.31 83 ALA A O 1
ATOM 692 N N . SER A 1 84 ? -8.720 -8.132 15.295 1.00 92.19 84 SER A N 1
ATOM 693 C CA . SER A 1 84 ? -7.569 -7.404 15.836 1.00 92.19 84 SER A CA 1
ATOM 694 C C . SER A 1 84 ? -6.818 -6.649 14.733 1.00 92.19 84 SER A C 1
ATOM 696 O O . SER A 1 84 ? -6.775 -7.095 13.582 1.00 92.19 84 SER A O 1
ATOM 698 N N . SER A 1 85 ? -6.178 -5.526 15.081 1.00 89.62 85 SER A N 1
ATOM 699 C CA . SER A 1 85 ? -5.403 -4.724 14.121 1.00 89.62 85 SER A CA 1
ATOM 700 C C . SER A 1 85 ? -4.334 -5.552 13.404 1.00 89.62 85 SER A C 1
ATOM 702 O O . SER A 1 85 ? -4.152 -5.392 12.204 1.00 89.62 85 SER A O 1
ATOM 704 N N . SER A 1 86 ? -3.688 -6.498 14.094 1.00 92.19 86 SER A N 1
ATOM 705 C CA . SER A 1 86 ? -2.708 -7.402 13.480 1.00 92.19 86 SER A CA 1
ATOM 706 C C . SER A 1 86 ? -3.334 -8.306 12.418 1.00 92.19 86 SER A C 1
ATOM 708 O O . SER A 1 86 ? -2.776 -8.448 11.335 1.00 92.19 86 SER A O 1
ATOM 710 N N . LYS A 1 87 ? -4.516 -8.882 12.687 1.00 94.31 87 LYS A N 1
ATOM 711 C CA . LYS A 1 87 ? -5.218 -9.736 11.717 1.00 94.31 87 LYS A CA 1
ATOM 712 C C . LYS A 1 87 ? -5.674 -8.928 10.501 1.00 94.31 87 LYS A C 1
ATOM 714 O O . LYS A 1 87 ? -5.477 -9.375 9.373 1.00 94.31 87 LYS A O 1
ATOM 719 N N . LYS A 1 88 ? -6.221 -7.727 10.728 1.00 95.50 88 LYS A N 1
ATOM 720 C CA . LYS A 1 88 ? -6.581 -6.782 9.657 1.00 95.50 88 LYS A CA 1
ATOM 721 C C . LYS A 1 88 ? -5.362 -6.442 8.800 1.00 95.50 88 LYS A C 1
ATOM 723 O O . LYS A 1 88 ? -5.449 -6.486 7.577 1.00 95.50 88 LYS A O 1
ATOM 728 N N . LEU A 1 89 ? -4.226 -6.151 9.432 1.00 96.44 89 LEU A N 1
ATOM 729 C CA . LEU A 1 89 ? -2.996 -5.764 8.748 1.00 96.44 89 LEU A CA 1
ATOM 730 C C . LEU A 1 89 ? -2.418 -6.899 7.897 1.00 96.44 89 LEU A C 1
ATOM 732 O O . LEU A 1 89 ? -2.167 -6.690 6.715 1.00 96.44 89 LEU A O 1
ATOM 736 N N . ILE A 1 90 ? -2.267 -8.101 8.464 1.00 97.00 90 ILE A N 1
ATOM 737 C CA . ILE A 1 90 ? -1.760 -9.276 7.735 1.00 97.00 90 ILE A CA 1
ATOM 738 C C . ILE A 1 90 ? -2.637 -9.559 6.518 1.00 97.00 90 ILE A C 1
ATOM 740 O O . ILE A 1 90 ? -2.126 -9.708 5.411 1.00 97.00 90 ILE A O 1
ATOM 744 N N . PHE A 1 91 ? -3.960 -9.576 6.705 1.00 97.50 91 PHE A N 1
ATOM 745 C CA . PHE A 1 91 ? -4.878 -9.787 5.594 1.00 97.50 91 PHE A CA 1
ATOM 746 C C . PHE A 1 91 ? -4.728 -8.705 4.521 1.00 97.50 91 PHE A C 1
ATOM 748 O O . PHE A 1 91 ? -4.643 -9.030 3.344 1.00 97.50 91 PHE A O 1
ATOM 755 N N . SER A 1 92 ? -4.662 -7.432 4.917 1.00 97.25 92 SER A N 1
ATOM 756 C CA . SE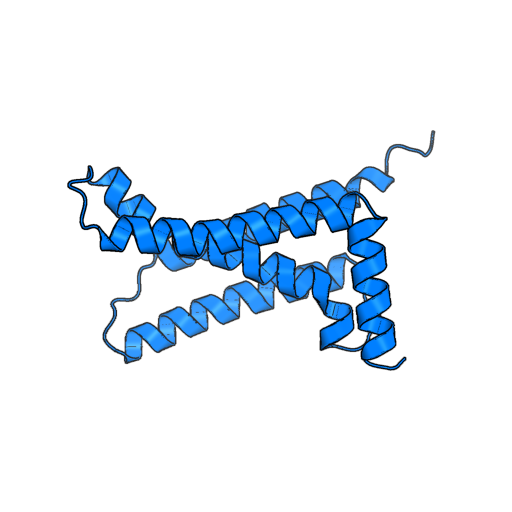R A 1 92 ? -4.564 -6.309 3.975 1.00 97.25 92 SER A CA 1
ATOM 757 C C . SER A 1 92 ? -3.290 -6.374 3.139 1.00 97.25 92 SER A C 1
ATOM 759 O O . SER A 1 92 ? -3.349 -6.155 1.933 1.00 97.25 92 SER A O 1
ATOM 761 N N . ILE A 1 93 ? -2.161 -6.738 3.756 1.00 97.75 93 ILE A N 1
ATOM 762 C CA . ILE A 1 93 ? -0.882 -6.933 3.065 1.00 97.75 93 ILE A CA 1
ATOM 763 C C . ILE A 1 93 ? -0.990 -8.074 2.058 1.00 97.75 93 ILE A C 1
ATOM 765 O O . ILE A 1 93 ? -0.705 -7.868 0.885 1.00 97.75 93 ILE A O 1
ATOM 769 N N . LEU A 1 94 ? -1.422 -9.260 2.497 1.00 97.75 94 LEU A N 1
ATOM 770 C CA . LEU A 1 94 ? -1.485 -10.438 1.628 1.00 97.75 94 LEU A CA 1
ATOM 771 C C . LEU A 1 94 ? -2.469 -10.223 0.478 1.00 97.75 94 LEU A C 1
ATOM 773 O O . LEU A 1 94 ? -2.134 -10.486 -0.671 1.00 97.75 94 LEU A O 1
ATOM 777 N N . PHE A 1 95 ? -3.657 -9.694 0.778 1.00 97.69 95 PHE A N 1
ATOM 778 C CA . PHE A 1 95 ? -4.667 -9.389 -0.229 1.00 97.69 95 PHE A CA 1
ATOM 779 C C . PHE A 1 95 ? -4.136 -8.406 -1.274 1.00 97.69 95 PHE A C 1
ATOM 781 O O . PHE A 1 95 ? -4.306 -8.626 -2.467 1.00 97.69 95 PHE A O 1
ATOM 788 N N . THR A 1 96 ? -3.466 -7.340 -0.834 1.00 97.62 96 THR A N 1
ATOM 789 C CA . THR A 1 96 ? -2.919 -6.326 -1.740 1.00 97.62 96 THR A CA 1
ATOM 790 C C . THR A 1 96 ? -1.774 -6.878 -2.576 1.00 97.62 96 THR A C 1
ATOM 792 O O . THR A 1 96 ? -1.775 -6.717 -3.791 1.00 97.62 96 THR A O 1
ATOM 795 N N . PHE A 1 97 ? -0.815 -7.545 -1.936 1.00 97.56 97 PHE A N 1
ATOM 796 C CA . PHE A 1 97 ? 0.371 -8.080 -2.592 1.00 97.56 97 PHE A CA 1
ATOM 797 C C . PHE A 1 97 ? -0.003 -9.121 -3.648 1.00 97.56 97 PHE A C 1
ATOM 799 O O . PHE A 1 97 ? 0.361 -8.976 -4.812 1.00 97.56 97 PHE A O 1
ATOM 806 N N . PHE A 1 98 ? -0.800 -10.126 -3.276 1.00 97.00 98 PHE A N 1
ATOM 807 C CA . PHE A 1 98 ? -1.250 -11.136 -4.231 1.00 97.00 98 PHE A CA 1
ATOM 808 C C . PHE A 1 98 ? -2.224 -10.570 -5.259 1.00 97.00 98 PHE A C 1
ATOM 810 O O . PHE A 1 98 ? -2.174 -10.984 -6.410 1.00 97.00 98 PHE A O 1
ATOM 817 N N . GLY A 1 99 ? -3.082 -9.620 -4.879 1.00 96.56 99 GLY A N 1
ATOM 818 C CA . GLY A 1 99 ? -4.005 -8.972 -5.808 1.00 96.56 99 GLY A CA 1
ATOM 819 C C . GLY A 1 99 ? -3.281 -8.202 -6.912 1.00 96.56 99 GLY A C 1
ATOM 820 O O . GLY A 1 99 ? -3.642 -8.334 -8.078 1.00 96.56 99 GLY A O 1
ATOM 821 N N . LEU A 1 100 ? -2.236 -7.447 -6.562 1.00 95.00 100 LEU A N 1
ATOM 822 C CA . LEU A 1 100 ? -1.437 -6.700 -7.534 1.00 95.00 100 LEU A CA 1
ATOM 823 C C . LEU A 1 100 ? -0.521 -7.608 -8.357 1.00 95.00 100 LEU A C 1
ATOM 825 O O . LEU A 1 100 ? -0.444 -7.433 -9.564 1.00 95.00 100 LEU A O 1
ATOM 829 N N . ILE A 1 101 ? 0.085 -8.640 -7.766 1.00 93.75 101 ILE A N 1
ATOM 830 C CA . ILE A 1 101 ? 0.851 -9.623 -8.551 1.00 93.75 101 ILE A CA 1
ATOM 831 C C . ILE A 1 101 ? -0.055 -10.379 -9.523 1.00 93.75 101 ILE A C 1
ATOM 833 O O . ILE A 1 101 ? 0.312 -10.590 -10.675 1.00 93.75 101 ILE A O 1
ATOM 837 N N . LEU A 1 102 ? -1.252 -10.777 -9.089 1.00 94.62 102 LEU A N 1
ATOM 838 C CA . LEU A 1 102 ? -2.223 -11.406 -9.979 1.00 94.62 102 LEU A CA 1
ATOM 839 C C . LEU A 1 102 ? -2.614 -10.458 -11.117 1.00 94.62 102 LEU A C 1
ATOM 841 O O . LEU A 1 102 ? -2.773 -10.900 -12.251 1.00 94.62 102 LEU A O 1
ATOM 845 N N . TRP A 1 103 ? -2.741 -9.163 -10.828 1.00 93.00 103 TRP A N 1
ATOM 846 C CA . TRP A 1 103 ? -2.993 -8.152 -11.846 1.00 93.00 103 TRP A CA 1
ATOM 847 C C . TRP A 1 103 ? -1.852 -8.051 -12.869 1.00 93.00 103 TRP A C 1
ATOM 849 O O . TRP A 1 103 ? -2.129 -8.079 -14.065 1.00 93.00 103 TRP A O 1
ATOM 859 N N . GLU A 1 104 ? -0.593 -8.040 -12.427 1.00 90.12 104 GLU A N 1
ATOM 860 C CA . GLU A 1 104 ? 0.586 -8.087 -13.310 1.00 90.12 104 GLU A CA 1
ATOM 861 C C . GLU A 1 104 ? 0.589 -9.350 -14.190 1.00 90.12 104 GLU A C 1
ATOM 863 O O . GLU A 1 104 ? 0.818 -9.287 -15.397 1.00 90.12 104 GLU A O 1
ATOM 868 N N . VAL A 1 105 ? 0.242 -10.512 -13.623 1.00 91.44 105 VAL A N 1
ATOM 869 C CA . VAL A 1 105 ? 0.097 -11.765 -14.389 1.00 91.44 105 VAL A CA 1
ATOM 870 C C . VAL A 1 105 ? -0.995 -11.641 -15.456 1.00 91.44 105 VAL A C 1
ATOM 872 O O . VAL A 1 105 ? -0.804 -12.079 -16.589 1.00 91.44 105 VAL A O 1
ATOM 875 N N . ILE A 1 106 ? -2.139 -11.036 -15.130 1.00 92.00 106 ILE A N 1
ATOM 876 C CA . ILE A 1 106 ? -3.217 -10.807 -16.102 1.00 92.00 106 ILE A CA 1
ATOM 877 C C . ILE A 1 106 ? -2.738 -9.872 -17.218 1.00 92.00 106 ILE A C 1
ATOM 879 O O . ILE A 1 106 ? -2.957 -10.168 -18.391 1.00 92.00 106 ILE A O 1
ATOM 883 N N . GLN A 1 107 ? -2.050 -8.779 -16.879 1.00 89.44 107 GLN A N 1
ATOM 884 C CA . GLN A 1 107 ? -1.493 -7.845 -17.861 1.00 89.44 107 GLN A CA 1
ATOM 885 C C . GLN A 1 107 ? -0.460 -8.510 -18.773 1.00 89.44 107 GLN A C 1
ATOM 887 O O . GLN A 1 107 ? -0.431 -8.218 -19.971 1.00 89.44 107 GLN A O 1
ATOM 892 N N . PHE A 1 108 ? 0.309 -9.460 -18.238 1.00 90.12 108 PHE A N 1
ATOM 893 C CA . PHE A 1 108 ? 1.211 -10.286 -19.026 1.00 90.12 108 PHE A CA 1
ATOM 894 C C . PHE A 1 108 ? 0.487 -11.073 -20.117 1.00 90.12 108 PHE A C 1
ATOM 896 O O . PHE A 1 108 ? 0.841 -10.986 -21.294 1.00 90.12 108 PHE A O 1
ATOM 903 N N . PHE A 1 109 ? -0.605 -11.755 -19.767 1.00 92.31 109 PHE A N 1
ATOM 904 C CA . PHE A 1 109 ? -1.437 -12.450 -20.755 1.00 92.31 109 PHE A CA 1
ATOM 905 C C . PHE A 1 109 ? -2.167 -11.505 -21.725 1.00 92.31 109 PHE A C 1
ATOM 907 O O . PHE A 1 109 ? -2.580 -11.939 -22.798 1.00 92.31 109 PHE A O 1
ATOM 914 N N . MET A 1 110 ? -2.296 -10.217 -21.393 1.00 92.25 110 MET A N 1
ATOM 915 C CA . MET A 1 110 ? -2.830 -9.177 -22.282 1.00 92.25 110 MET A CA 1
ATOM 916 C C . MET A 1 110 ? -1.764 -8.538 -23.194 1.00 92.25 110 MET A C 1
ATOM 918 O O . MET A 1 110 ? -2.091 -7.634 -23.961 1.00 92.25 110 MET A O 1
ATOM 922 N N . GLY A 1 111 ? -0.508 -9.001 -23.139 1.00 83.62 111 GLY A N 1
ATOM 923 C CA . GLY A 1 111 ? 0.580 -8.551 -24.014 1.00 83.62 111 GLY A CA 1
ATOM 924 C C . GLY A 1 111 ? 1.489 -7.468 -23.425 1.00 83.62 111 GLY A C 1
ATOM 925 O O . GLY A 1 111 ? 2.293 -6.895 -24.157 1.00 83.62 111 GLY A O 1
ATOM 926 N N . SER A 1 112 ? 1.385 -7.174 -22.126 1.00 82.19 112 SER A N 1
ATOM 927 C CA . SER A 1 112 ? 2.331 -6.296 -21.424 1.00 82.19 112 SER A CA 1
ATOM 928 C C . SER A 1 112 ? 3.509 -7.111 -20.869 1.00 82.19 112 SER A C 1
ATOM 930 O O . SER A 1 112 ? 3.292 -8.213 -20.383 1.00 82.19 112 SER A O 1
ATOM 932 N N . PRO A 1 113 ? 4.769 -6.656 -20.928 1.00 82.44 113 PRO A N 1
ATOM 933 C CA . PRO A 1 113 ? 5.859 -7.380 -20.279 1.00 82.44 113 PRO A CA 1
ATOM 934 C C . PRO A 1 113 ? 5.692 -7.336 -18.755 1.00 82.44 113 PRO A C 1
ATOM 936 O O . PRO A 1 113 ? 5.388 -6.287 -18.198 1.00 82.44 113 PRO A O 1
ATOM 939 N N . MET A 1 114 ? 5.919 -8.466 -18.082 1.00 81.31 114 MET A N 1
ATOM 940 C CA . MET A 1 114 ? 5.962 -8.494 -16.620 1.00 81.31 114 MET A CA 1
ATOM 941 C C . MET A 1 114 ? 7.256 -7.824 -16.146 1.00 81.31 114 MET A C 1
ATOM 943 O O . MET A 1 114 ? 8.346 -8.301 -16.470 1.00 81.31 114 MET A O 1
ATOM 947 N N . ASP A 1 115 ? 7.137 -6.752 -15.366 1.00 84.88 115 ASP A N 1
ATOM 948 C CA . ASP A 1 115 ? 8.281 -6.039 -14.803 1.00 84.88 115 ASP A CA 1
ATOM 949 C C . ASP A 1 115 ? 8.545 -6.486 -13.355 1.00 84.88 115 ASP A C 1
ATOM 951 O O . ASP A 1 115 ? 7.711 -6.363 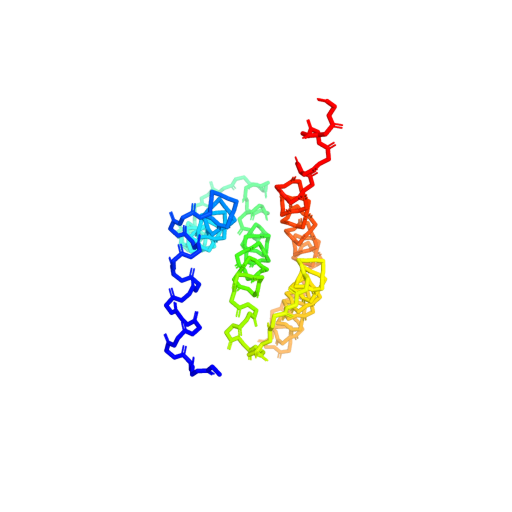-12.454 1.00 84.88 115 ASP A O 1
ATOM 955 N N . ILE A 1 116 ? 9.747 -7.005 -13.101 1.00 89.31 116 ILE A N 1
ATOM 956 C CA . ILE A 1 116 ? 10.165 -7.391 -11.750 1.00 89.31 116 ILE A CA 1
ATOM 957 C C . ILE A 1 116 ? 10.211 -6.180 -10.806 1.00 89.31 116 ILE A C 1
ATOM 959 O O . ILE A 1 116 ? 9.957 -6.321 -9.608 1.00 89.31 116 ILE A O 1
ATOM 963 N N . TYR A 1 117 ? 10.494 -4.984 -11.327 1.00 92.06 117 TYR A N 1
ATOM 964 C CA . TYR A 1 117 ? 10.525 -3.760 -10.536 1.00 92.06 117 TYR A CA 1
ATOM 965 C C . TYR A 1 117 ? 9.131 -3.358 -10.051 1.00 92.06 117 TYR A C 1
ATOM 967 O O . TYR A 1 117 ? 9.017 -2.813 -8.954 1.00 92.06 117 TYR A O 1
ATOM 97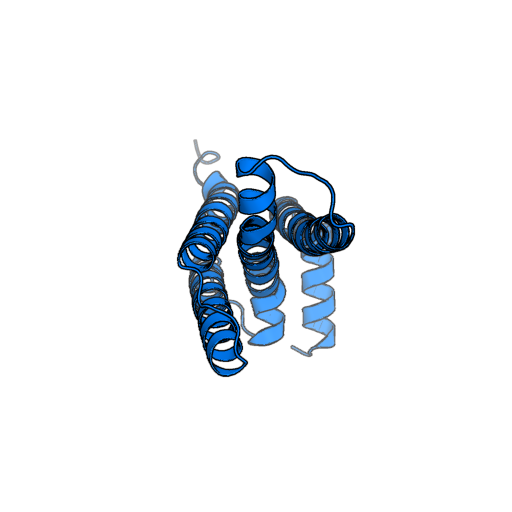5 N N . ASP A 1 118 ? 8.072 -3.717 -10.776 1.00 90.94 118 ASP A N 1
ATOM 976 C CA . ASP A 1 118 ? 6.688 -3.505 -10.346 1.00 90.94 118 ASP A CA 1
ATOM 977 C C . ASP A 1 118 ? 6.306 -4.409 -9.170 1.00 90.94 118 ASP A C 1
ATOM 979 O O . ASP A 1 118 ? 5.694 -3.960 -8.190 1.00 90.94 118 ASP A O 1
ATOM 983 N N . VAL A 1 119 ? 6.768 -5.662 -9.191 1.00 93.25 119 VAL A N 1
ATOM 984 C CA . VAL A 1 119 ? 6.637 -6.589 -8.056 1.00 93.25 119 VAL A CA 1
ATOM 985 C C . VAL A 1 119 ? 7.416 -6.076 -6.840 1.00 93.25 119 VAL A C 1
ATOM 987 O O . VAL A 1 119 ? 6.898 -6.084 -5.718 1.00 93.25 119 VAL A O 1
ATOM 990 N N . LEU A 1 120 ? 8.641 -5.575 -7.042 1.00 95.38 120 LEU A N 1
ATOM 991 C CA . LEU A 1 120 ? 9.460 -5.000 -5.969 1.00 95.38 120 LEU A CA 1
ATOM 992 C C . LEU A 1 120 ? 8.831 -3.731 -5.382 1.00 95.38 120 LEU A C 1
ATOM 994 O O . LEU A 1 120 ? 8.753 -3.599 -4.160 1.00 95.38 120 LEU A O 1
ATOM 998 N N . MET A 1 121 ? 8.326 -2.823 -6.217 1.00 95.62 121 MET A N 1
ATOM 999 C CA . MET A 1 121 ? 7.634 -1.613 -5.764 1.00 95.62 121 MET A CA 1
ATOM 1000 C C . MET A 1 121 ? 6.346 -1.942 -5.011 1.00 95.62 121 MET A C 1
ATOM 1002 O O . MET A 1 121 ? 6.050 -1.316 -3.990 1.00 95.62 121 MET A O 1
ATOM 1006 N N . THR A 1 122 ? 5.619 -2.970 -5.448 1.00 96.50 122 THR A N 1
ATOM 1007 C CA . THR A 1 122 ? 4.451 -3.497 -4.735 1.00 96.50 122 THR A CA 1
ATOM 1008 C C . THR A 1 122 ? 4.831 -4.020 -3.347 1.00 96.50 122 THR A C 1
ATOM 1010 O O . THR A 1 122 ? 4.178 -3.681 -2.352 1.00 96.50 122 THR A O 1
ATOM 1013 N N . ALA A 1 123 ? 5.914 -4.802 -3.251 1.00 96.81 123 ALA A N 1
ATOM 1014 C CA . ALA A 1 123 ? 6.442 -5.290 -1.978 1.00 96.81 123 ALA A CA 1
ATOM 1015 C C . ALA A 1 123 ? 6.839 -4.130 -1.051 1.00 96.81 123 ALA A C 1
ATOM 1017 O O . ALA A 1 123 ? 6.425 -4.094 0.110 1.00 96.81 123 ALA A O 1
ATOM 1018 N N . LEU A 1 124 ? 7.584 -3.148 -1.572 1.00 97.50 124 LEU A N 1
ATOM 1019 C CA . LEU A 1 124 ? 8.009 -1.961 -0.829 1.00 97.50 124 LEU A CA 1
ATOM 1020 C C . LEU A 1 124 ? 6.814 -1.147 -0.319 1.00 97.50 124 LEU A C 1
ATOM 1022 O O . LEU A 1 124 ? 6.794 -0.772 0.854 1.00 97.50 124 LEU A O 1
ATOM 1026 N N . GLY A 1 125 ? 5.793 -0.928 -1.151 1.00 97.31 125 GLY A N 1
ATOM 1027 C CA . GLY A 1 125 ? 4.566 -0.229 -0.759 1.00 97.31 125 GLY A CA 1
ATOM 1028 C C . GLY A 1 125 ? 3.834 -0.940 0.376 1.00 97.31 125 GLY A C 1
ATOM 1029 O O . GLY A 1 125 ? 3.448 -0.313 1.368 1.00 97.31 125 GLY A O 1
ATOM 1030 N N . CYS A 1 126 ? 3.719 -2.268 0.293 1.00 97.81 126 CYS A N 1
ATOM 1031 C CA . CYS A 1 126 ? 3.133 -3.078 1.358 1.00 97.81 126 CYS A CA 1
ATOM 1032 C C . CYS A 1 126 ? 3.943 -2.996 2.662 1.00 97.81 126 CYS A C 1
ATOM 1034 O O . CYS A 1 126 ? 3.359 -2.781 3.726 1.00 97.81 126 CYS A O 1
ATOM 1036 N N . ILE A 1 127 ? 5.272 -3.132 2.592 1.00 97.75 127 ILE A N 1
ATOM 1037 C CA . ILE A 1 127 ? 6.167 -3.116 3.760 1.00 97.75 127 ILE A CA 1
ATOM 1038 C C . ILE A 1 127 ? 6.140 -1.755 4.457 1.00 97.75 127 ILE A C 1
ATOM 1040 O O . ILE A 1 127 ? 5.940 -1.700 5.672 1.00 97.75 127 ILE A O 1
ATOM 1044 N N . LEU A 1 128 ? 6.302 -0.655 3.714 1.00 97.44 128 LEU A N 1
ATOM 1045 C CA . LEU A 1 128 ? 6.307 0.688 4.300 1.00 97.44 128 LEU A CA 1
ATOM 1046 C C . LEU A 1 128 ? 4.951 1.037 4.913 1.00 97.44 128 LEU A C 1
ATOM 1048 O O . LEU A 1 128 ? 4.892 1.554 6.028 1.00 97.44 128 LEU A O 1
ATOM 1052 N N . THR A 1 129 ? 3.856 0.672 4.245 1.00 97.56 129 THR A N 1
ATOM 1053 C CA . THR A 1 129 ? 2.503 0.870 4.782 1.00 97.56 129 THR A CA 1
ATOM 1054 C C . THR A 1 129 ? 2.277 0.051 6.047 1.00 97.56 129 THR A C 1
ATOM 1056 O O . THR A 1 129 ? 1.727 0.554 7.028 1.00 97.56 129 THR A O 1
ATOM 1059 N N . ALA A 1 130 ? 2.742 -1.197 6.067 1.00 96.56 130 ALA A N 1
ATOM 1060 C CA . ALA A 1 130 ? 2.655 -2.044 7.245 1.00 96.56 130 ALA A CA 1
ATOM 1061 C C . ALA A 1 130 ? 3.467 -1.496 8.417 1.00 96.56 130 ALA A C 1
ATOM 1063 O O . ALA A 1 130 ? 2.972 -1.476 9.545 1.00 96.56 130 ALA A O 1
ATOM 1064 N N . GLY A 1 131 ? 4.682 -1.013 8.148 1.00 96.44 131 GLY A N 1
ATOM 1065 C CA . GLY A 1 131 ? 5.526 -0.333 9.124 1.00 96.44 131 GLY A CA 1
ATOM 1066 C C . GLY A 1 131 ? 4.842 0.906 9.697 1.00 96.44 131 GLY A C 1
ATOM 1067 O O . GLY A 1 131 ? 4.759 1.041 10.916 1.00 96.44 131 GLY A O 1
ATOM 1068 N N . PHE A 1 132 ? 4.268 1.751 8.838 1.00 96.12 132 PHE A N 1
ATOM 1069 C CA . PHE A 1 132 ? 3.535 2.952 9.239 1.00 96.12 132 PHE A CA 1
ATOM 1070 C C . PHE A 1 132 ? 2.322 2.634 10.126 1.00 96.12 132 PHE A C 1
ATOM 1072 O O . PHE A 1 132 ? 2.178 3.196 11.213 1.00 96.12 132 PHE A O 1
ATOM 1079 N N . ILE A 1 133 ? 1.479 1.679 9.719 1.00 95.44 133 ILE A N 1
ATOM 1080 C CA . ILE A 1 133 ? 0.321 1.253 10.518 1.00 95.44 133 ILE A CA 1
ATOM 1081 C C . ILE A 1 133 ? 0.793 0.663 11.853 1.00 95.44 133 ILE A C 1
ATOM 1083 O O . ILE A 1 133 ? 0.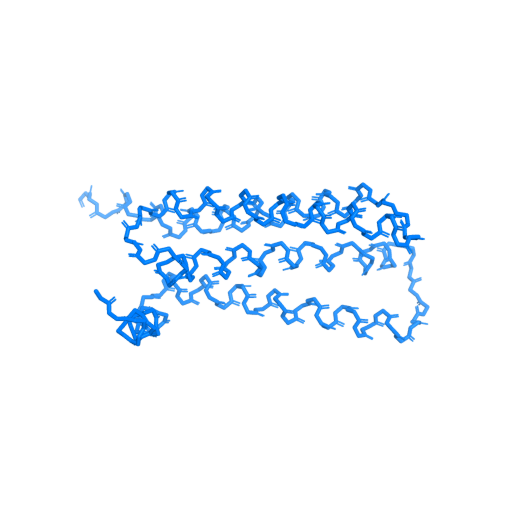275 1.024 12.911 1.00 95.44 133 ILE A O 1
ATOM 1087 N N . LYS A 1 134 ? 1.799 -0.218 11.836 1.00 94.44 134 LYS A N 1
ATOM 1088 C CA . LYS A 1 134 ? 2.330 -0.838 13.055 1.00 94.44 134 LYS A CA 1
ATOM 1089 C C . LYS A 1 134 ? 2.891 0.209 14.014 1.00 94.44 134 LYS A C 1
ATOM 1091 O O . LYS A 1 134 ? 2.595 0.128 15.201 1.00 94.44 134 LYS A O 1
ATOM 1096 N N . PHE A 1 135 ? 3.632 1.196 13.514 1.00 93.69 135 PHE A N 1
ATOM 1097 C CA . PHE A 1 135 ? 4.166 2.304 14.304 1.00 93.69 135 PHE A CA 1
ATOM 1098 C C . PHE A 1 135 ? 3.049 3.052 15.046 1.00 93.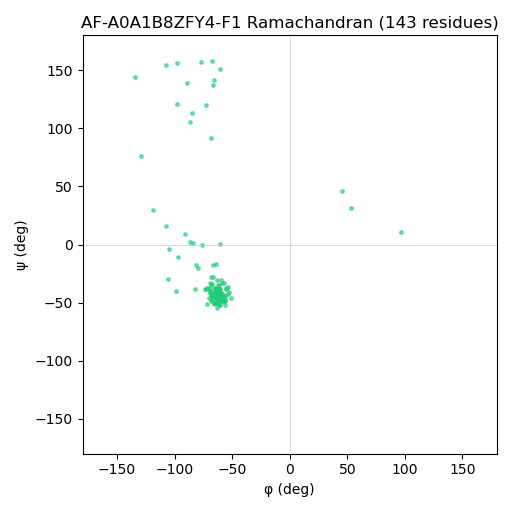69 135 PHE A C 1
ATOM 1100 O O . PHE A 1 135 ? 3.076 3.132 16.274 1.00 93.69 135 PHE A O 1
ATOM 1107 N N . LEU A 1 136 ? 1.995 3.469 14.336 1.00 93.00 136 LEU A N 1
ATOM 1108 C CA . LEU A 1 136 ? 0.859 4.179 14.937 1.00 93.00 136 LEU A CA 1
ATOM 1109 C C . LEU A 1 136 ? 0.120 3.346 15.998 1.00 93.00 136 LEU A C 1
ATOM 1111 O O . LEU A 1 136 ? -0.330 3.873 17.020 1.00 93.00 136 LEU A O 1
ATOM 1115 N N . TYR A 1 137 ? -0.014 2.034 15.792 1.00 87.38 137 TYR A N 1
ATOM 1116 C CA . TYR A 1 137 ? -0.656 1.142 16.764 1.00 87.38 137 TYR A CA 1
ATOM 1117 C C . TYR A 1 137 ? 0.279 0.699 17.909 1.00 87.38 137 TYR A C 1
ATOM 1119 O O . TYR A 1 137 ? -0.226 0.297 18.959 1.00 87.38 137 TYR A O 1
ATOM 1127 N N . SER A 1 138 ? 1.603 0.828 17.760 1.00 80.62 138 SER A N 1
ATOM 1128 C CA . SER A 1 138 ? 2.620 0.435 18.753 1.00 80.62 138 SER A CA 1
ATOM 1129 C C . SER A 1 138 ? 2.814 1.446 19.892 1.00 80.62 138 SER A C 1
ATOM 1131 O O . SER A 1 138 ? 3.277 1.061 20.967 1.00 80.62 138 SER A O 1
ATOM 1133 N N . GLU A 1 139 ? 2.413 2.712 19.721 1.00 59.53 139 GLU A N 1
ATOM 1134 C CA . GLU A 1 139 ? 2.522 3.768 20.754 1.00 59.53 139 GLU A CA 1
ATOM 1135 C C . GLU A 1 139 ? 1.739 3.488 22.059 1.00 59.53 139 GLU A C 1
ATOM 1137 O O . GLU A 1 139 ? 1.771 4.281 22.994 1.00 59.53 139 GLU A O 1
ATOM 1142 N N . LYS A 1 140 ? 1.047 2.348 22.178 1.00 51.59 140 LYS A N 1
ATOM 1143 C CA . LYS A 1 140 ? 0.374 1.929 23.419 1.00 51.59 140 LYS A CA 1
ATOM 1144 C C . LYS A 1 140 ? 1.306 1.379 24.510 1.00 51.59 140 LYS A C 1
ATOM 1146 O O . LYS A 1 140 ? 0.806 1.048 25.581 1.00 51.59 140 LYS A O 1
ATOM 1151 N N . THR A 1 141 ? 2.621 1.307 24.293 1.00 45.09 141 THR A N 1
ATOM 1152 C CA . THR A 1 141 ? 3.546 0.723 25.291 1.00 45.09 141 THR A CA 1
ATOM 1153 C C . THR A 1 141 ? 4.234 1.760 26.199 1.00 45.09 141 THR A C 1
ATOM 1155 O O . THR A 1 141 ? 4.780 1.376 27.224 1.00 45.09 141 THR A O 1
ATOM 1158 N N . SER A 1 142 ? 4.151 3.069 25.915 1.00 40.50 142 SER A N 1
ATOM 1159 C CA . SER A 1 142 ? 4.872 4.113 26.685 1.00 40.50 142 SER A CA 1
ATOM 1160 C C . SER A 1 142 ? 4.007 4.998 27.597 1.00 40.50 142 SER A C 1
ATOM 1162 O O . SER A 1 142 ? 4.476 6.034 28.050 1.00 40.50 142 SER A O 1
ATOM 1164 N N . GLN A 1 143 ? 2.764 4.613 27.908 1.00 39.75 143 GLN A N 1
ATOM 1165 C CA . GLN A 1 143 ? 1.914 5.330 28.887 1.00 39.75 143 GLN A CA 1
ATOM 1166 C C . GLN A 1 143 ? 1.507 4.469 30.095 1.00 39.75 143 GLN A C 1
ATOM 1168 O O . GLN A 1 143 ? 0.449 4.661 30.688 1.00 39.75 143 GLN A O 1
ATOM 1173 N N . LYS A 1 144 ? 2.355 3.507 30.469 1.00 38.75 144 LYS A N 1
ATOM 1174 C CA . LYS A 1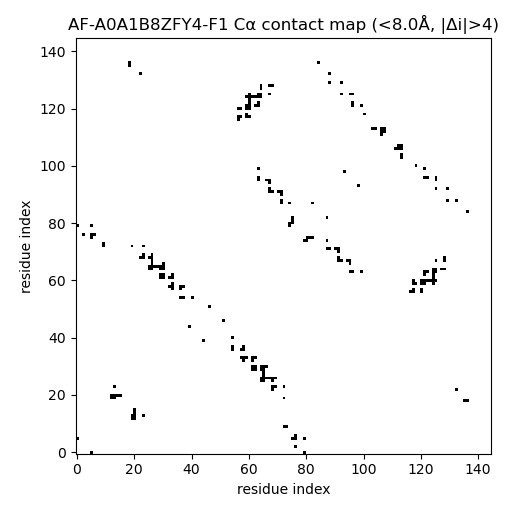 144 ? 2.292 2.840 31.775 1.00 38.75 144 LYS A CA 1
ATOM 1175 C C . LYS A 1 144 ? 3.667 2.872 32.436 1.00 38.75 144 LYS A C 1
ATOM 1177 O O . LYS A 1 144 ? 4.358 1.859 32.436 1.00 38.75 144 LYS A O 1
ATOM 1182 N N . ILE A 1 145 ? 4.044 4.033 32.963 1.00 38.31 145 ILE A N 1
ATOM 1183 C CA . ILE A 1 145 ? 4.896 4.162 34.153 1.00 38.31 145 ILE A CA 1
ATOM 1184 C C . ILE A 1 145 ? 4.277 5.276 34.988 1.00 38.31 145 ILE A C 1
ATOM 1186 O O . ILE A 1 145 ? 3.998 6.339 34.390 1.00 38.31 145 ILE A O 1
#

Secondary structure (DSSP, 8-state):
--HHHHHHHHHHHHHH-HHHHHHHHHHHHHHHHHHHHHHHHTT-----HHHHHHHHHHHHHHHHHHHHHHHHHHHHHHH-S---HHHHHHHHHHHHHHHHHHHHHHHHHTTPPPPHHHHHHHHHHHHHHHHHHHHHHHGGGSS--

Foldseek 3Di:
DDLVVLVVVLVVCCVPPPLLVVLQVQLVVLVVVLVVLVVVVVVVDPDDPVVNVCSVASSLLSQLQNQLSVQLSCVCSVPVDDDDSVVSLVCSLVCSLVVVVVVLVVVVVVPDDRDVSNSVSSNVSSVVNSVSSCVSVVVPPPPDD

Radius of gyration: 17.3 Å; Cα contacts (8 Å, |Δi|>4): 130; chains: 1; bounding box: 43×27×58 Å

Organism: NCBI:txid1414727

Sequence (145 aa):
MTFNEIKKEIKLEIKTDKKVKAIWYWGLFSMIGVFILKWIRAKHMHLSEAQDFLQGTLPNFFAATGICVSIFVFYKLLFRTDASSSKKLIFSILFTFFGLILWEVIQFFMGSPMDIYDVLMTALGCILTAGFIKFLYSEKTSQKI

Mean predicted aligned error: 5.46 Å

pLDDT: mean 89.42, std 11.65, range [38.31, 97.81]